Protein AF-A0A7S0QNB1-F1 (afdb_monomer)

Nearest PDB structures (foldseek):
  7caq-assembly1_B  TM=4.319E-01  e=5.789E-01  Methanosarcina mazei Go1
  5l8v-assembly1_A  TM=5.715E-01  e=2.052E+00  Pyrococcus furiosus DSM 3638
  7t0v-assembly1_A  TM=4.124E-01  e=5.434E-01  Thermochaetoides thermophila
  6oo2-assembly1_E  TM=3.508E-01  e=5.434E-01  Saccharomyces cerevisiae
  5xmk-assembly1_A  TM=4.126E-01  e=1.495E+00  Saccharomyces cerevisiae S288C

Mean predicted aligned error: 11.25 Å

InterPro domains:
  IPR013830 SGNH hydrolase-type esterase domain [PF13472] (2-123)
  IPR036514 SGNH hydrolase superfamily [G3DSA:3.40.50.1110] (1-139)

Organism: NCBI:txid233186

Radius of gyration: 23.64 Å; Cα contacts (8 Å, |Δi|>4): 150; chains: 1; bounding box: 40×68×62 Å

Solvent-accessible surface area (backbone atoms only — not comparable to full-atom values): 10400 Å² total; per-residue (Å²): 125,54,76,46,78,54,88,70,62,79,70,44,64,83,33,40,94,75,68,47,42,53,69,55,47,35,53,56,49,47,51,51,53,51,52,51,32,70,74,69,32,80,74,33,40,38,34,33,53,37,72,70,54,84,78,39,64,57,58,82,69,57,35,62,51,52,38,55,50,44,53,50,40,36,51,34,39,42,52,46,23,75,72,38,87,55,35,41,55,40,81,50,77,56,72,67,54,59,53,52,47,35,73,74,76,38,85,39,50,32,98,82,34,64,50,57,27,74,67,31,46,50,56,51,48,51,52,50,53,51,56,50,49,55,54,62,69,69,48,80,74,84,73,58,67,64,57,53,52,55,51,53,52,54,50,60,72,65,62,80,72,82,91,79,84,89,87,79,94,82,80,87,83,89,130

Secondary structure (DSSP, 8-state):
--EEE---STTGGGGGGGT--HHHHHHHHHHHHHHHHHHH-TT-EEEEE---GGG--PPTTHHHHHHHHHHHHHHHHHHHHHHSTTEEEEPPPPHHHHHHHHHHH---B-TTSSSB-HHHHHHHHHHHHHHHHHHHHHS--TTSHHHHHHHHHHHHTT-SS--------------

Structure (mmCIF, N/CA/C/O backbone):
data_AF-A0A7S0QNB1-F1
#
_entry.id   AF-A0A7S0QNB1-F1
#
loop_
_atom_site.group_PDB
_atom_site.id
_atom_site.type_symbol
_atom_site.label_atom_id
_atom_site.label_alt_id
_atom_site.label_comp_id
_atom_site.label_asym_id
_atom_site.label_entity_id
_atom_site.label_seq_id
_atom_site.pdbx_PDB_ins_code
_atom_site.Cartn_x
_atom_site.Cartn_y
_atom_site.Cartn_z
_atom_site.occupancy
_atom_site.B_iso_or_equiv
_atom_site.auth_seq_id
_atom_site.auth_comp_id
_atom_site.auth_asym_id
_atom_site.auth_atom_id
_atom_site.pdbx_PDB_model_num
ATOM 1 N N . VAL A 1 1 ? -14.268 -11.149 12.910 1.00 64.06 1 VAL A N 1
ATOM 2 C CA . VAL A 1 1 ? -13.340 -10.009 12.770 1.00 64.06 1 VAL A CA 1
ATOM 3 C C . VAL A 1 1 ? -13.508 -9.522 11.358 1.00 64.06 1 VAL A C 1
ATOM 5 O O . VAL A 1 1 ? -13.233 -10.296 10.448 1.00 64.06 1 VAL A O 1
ATOM 8 N N . ASP A 1 2 ? -14.023 -8.312 11.195 1.00 85.25 2 ASP A N 1
ATOM 9 C CA . ASP A 1 2 ? -14.112 -7.691 9.879 1.00 85.25 2 ASP A CA 1
ATOM 10 C C . ASP A 1 2 ? -12.751 -7.090 9.516 1.00 85.25 2 ASP A C 1
ATOM 12 O O . ASP A 1 2 ? -11.984 -6.658 10.384 1.00 85.25 2 ASP A O 1
ATOM 16 N N . LEU A 1 3 ? -12.421 -7.136 8.229 1.00 92.56 3 LEU A N 1
ATOM 17 C CA . LEU A 1 3 ? -11.139 -6.705 7.686 1.00 92.56 3 LEU A CA 1
ATOM 18 C C . LEU A 1 3 ? -11.391 -5.629 6.632 1.00 92.56 3 LEU A C 1
ATOM 20 O O . LEU A 1 3 ? -12.139 -5.855 5.682 1.00 92.56 3 LEU A O 1
ATOM 24 N N . CYS A 1 4 ? -10.719 -4.490 6.762 1.00 96.00 4 CYS A N 1
ATOM 25 C CA . CYS A 1 4 ? -10.720 -3.441 5.751 1.00 96.00 4 CYS A CA 1
ATOM 26 C C . CYS A 1 4 ? -9.292 -3.222 5.247 1.00 96.00 4 CYS A C 1
ATOM 28 O O . CYS A 1 4 ? -8.421 -2.838 6.022 1.00 96.00 4 CYS A O 1
ATOM 30 N N . VAL A 1 5 ? -9.037 -3.463 3.959 1.00 96.31 5 VAL A N 1
ATOM 31 C CA . VAL A 1 5 ? -7.733 -3.198 3.331 1.00 96.31 5 VAL A CA 1
ATOM 32 C C . VAL A 1 5 ? -7.827 -1.908 2.522 1.00 96.31 5 VAL A C 1
ATOM 34 O O . VAL A 1 5 ? -8.573 -1.844 1.545 1.00 96.31 5 VAL A O 1
ATOM 37 N N . LEU A 1 6 ? -7.060 -0.884 2.901 1.00 95.75 6 LEU A N 1
ATOM 38 C CA . LEU A 1 6 ? -7.097 0.430 2.258 1.00 95.75 6 LEU A CA 1
ATOM 39 C C . LEU A 1 6 ? -5.891 0.639 1.330 1.00 95.75 6 LEU A C 1
ATOM 41 O O . LEU A 1 6 ? -4.812 1.065 1.746 1.00 95.75 6 LEU A O 1
ATOM 45 N N . LEU A 1 7 ? -6.088 0.373 0.037 1.00 92.75 7 LEU A N 1
ATOM 46 C CA . LEU A 1 7 ? -5.091 0.609 -1.013 1.00 92.75 7 LEU A CA 1
ATOM 47 C C . LEU A 1 7 ? -5.116 2.082 -1.468 1.00 92.75 7 LEU A C 1
ATOM 49 O O . LEU A 1 7 ? -5.927 2.466 -2.308 1.00 92.75 7 LEU A O 1
ATOM 53 N N . CYS A 1 8 ? -4.224 2.918 -0.926 1.00 90.31 8 CYS A N 1
ATOM 54 C CA . CYS A 1 8 ? -4.175 4.364 -1.204 1.00 90.31 8 CYS A CA 1
ATOM 55 C C . CYS A 1 8 ? -2.742 4.935 -1.283 1.00 90.31 8 CYS A C 1
ATOM 57 O O . CYS A 1 8 ? -1.785 4.279 -0.876 1.00 90.31 8 CYS A O 1
ATOM 59 N N . GLY A 1 9 ? -2.580 6.156 -1.813 1.00 83.12 9 GLY A N 1
ATOM 60 C CA . GLY A 1 9 ? -1.296 6.880 -1.895 1.00 83.12 9 GLY A CA 1
ATOM 61 C C . GLY A 1 9 ? -0.712 7.021 -3.309 1.00 83.12 9 GLY A C 1
ATOM 62 O O . GLY A 1 9 ? -0.066 8.020 -3.609 1.00 83.12 9 GLY A O 1
ATOM 63 N N . LEU A 1 10 ? -1.000 6.093 -4.235 1.00 77.19 10 LEU A N 1
ATOM 64 C CA . LEU A 1 10 ? -0.464 6.155 -5.610 1.00 77.19 10 LEU A CA 1
ATOM 65 C C . LEU A 1 10 ? -1.016 7.336 -6.433 1.00 77.19 10 LEU A C 1
ATOM 67 O O . LEU A 1 10 ? -0.333 7.906 -7.285 1.00 77.19 10 LEU A O 1
ATOM 71 N N . ASN A 1 11 ? -2.288 7.686 -6.227 1.00 78.12 11 ASN A N 1
ATOM 72 C CA . ASN A 1 11 ? -2.943 8.756 -6.984 1.00 78.12 11 ASN A CA 1
ATOM 73 C C . ASN A 1 11 ? -2.680 10.146 -6.394 1.00 78.12 11 ASN A C 1
ATOM 75 O O . ASN A 1 11 ? -2.836 11.149 -7.097 1.00 78.12 11 ASN A O 1
ATOM 79 N N . ASP A 1 12 ? -2.229 10.216 -5.146 1.00 75.12 12 ASP A N 1
ATOM 80 C CA . ASP A 1 12 ? -1.903 11.461 -4.458 1.00 75.12 12 ASP A CA 1
ATOM 81 C C . ASP A 1 12 ? -0.659 12.132 -5.048 1.00 75.12 12 ASP A C 1
ATOM 83 O O . ASP A 1 12 ? -0.596 13.362 -5.103 1.00 75.12 12 ASP A O 1
ATOM 87 N N . PHE A 1 13 ? 0.249 11.359 -5.661 1.00 70.12 13 PHE A N 1
ATOM 88 C CA . PHE A 1 13 ? 1.382 11.894 -6.430 1.00 70.12 13 PHE A CA 1
ATOM 89 C C . PHE A 1 13 ? 0.937 12.888 -7.507 1.00 70.12 13 PHE A C 1
ATOM 91 O O . PHE A 1 13 ? 1.531 13.952 -7.679 1.00 70.12 13 PHE A O 1
ATOM 98 N N . LYS A 1 14 ? -0.165 12.583 -8.204 1.00 70.12 14 LYS A N 1
ATOM 99 C CA . LYS A 1 14 ? -0.725 13.432 -9.272 1.00 70.12 14 LYS A CA 1
ATOM 100 C C . LYS A 1 14 ? -1.305 14.742 -8.729 1.00 70.12 14 LYS A C 1
ATOM 102 O O . LYS A 1 14 ? -1.712 15.610 -9.497 1.00 70.12 14 LYS A O 1
ATOM 107 N N . ARG A 1 15 ? -1.407 14.881 -7.407 1.00 76.19 15 ARG A N 1
ATOM 108 C CA . ARG A 1 15 ? -1.991 16.034 -6.718 1.00 76.19 15 ARG A CA 1
ATOM 109 C C . ARG A 1 15 ? -0.970 16.777 -5.857 1.00 76.19 15 ARG A C 1
ATOM 111 O O . ARG A 1 15 ? -1.354 17.757 -5.224 1.00 76.19 15 ARG A O 1
ATOM 118 N N . LEU A 1 16 ? 0.313 16.401 -5.893 1.00 74.69 16 LEU A N 1
ATOM 119 C CA . LEU A 1 16 ? 1.385 17.103 -5.173 1.00 74.69 16 LEU A CA 1
ATOM 120 C C . LEU A 1 16 ? 1.437 18.593 -5.529 1.00 74.69 16 LEU A C 1
ATOM 122 O O . LEU A 1 16 ? 1.481 19.439 -4.641 1.00 74.69 16 LEU A O 1
ATOM 126 N N . TRP A 1 17 ? 1.304 18.942 -6.814 1.00 70.00 17 TRP A N 1
ATOM 127 C CA . TRP A 1 17 ? 1.245 20.345 -7.256 1.00 70.00 17 TRP A CA 1
ATOM 128 C C . TRP A 1 17 ? -0.009 21.097 -6.777 1.00 70.00 17 TRP A C 1
ATOM 130 O O . TRP A 1 17 ? -0.089 22.314 -6.911 1.00 70.00 17 TRP A O 1
ATOM 140 N N . LYS A 1 18 ? -1.006 20.383 -6.240 1.00 78.50 18 LYS A N 1
ATOM 141 C CA . LYS A 1 18 ? -2.213 20.941 -5.612 1.00 78.50 18 LYS A CA 1
ATOM 142 C C . LYS A 1 18 ? -2.111 20.961 -4.081 1.00 78.50 18 LYS A C 1
ATOM 144 O O . LYS A 1 18 ? -3.136 21.094 -3.422 1.00 78.50 18 LYS A O 1
ATOM 149 N N . GLY A 1 19 ? -0.911 20.792 -3.521 1.00 77.25 19 GLY A N 1
ATOM 150 C CA . GLY A 1 19 ? -0.670 20.833 -2.077 1.00 77.25 19 GLY A CA 1
ATOM 151 C C . GLY A 1 19 ? -0.950 19.524 -1.334 1.00 77.25 19 GLY A C 1
ATOM 152 O O . GLY A 1 19 ? -0.990 19.536 -0.110 1.00 77.25 19 GLY A O 1
ATOM 153 N N . ARG A 1 20 ? -1.133 18.391 -2.031 1.00 83.44 20 ARG A N 1
ATOM 154 C CA . ARG A 1 20 ? -1.274 17.068 -1.392 1.00 83.44 20 ARG A CA 1
ATOM 155 C C . ARG A 1 20 ? 0.088 16.504 -0.982 1.00 83.44 20 ARG A C 1
ATOM 157 O O . ARG A 1 20 ? 0.629 15.641 -1.664 1.00 83.44 20 ARG A O 1
ATOM 164 N N . THR A 1 21 ? 0.662 17.049 0.086 1.00 88.88 21 THR A N 1
ATOM 165 C CA . THR A 1 21 ? 1.920 16.567 0.678 1.00 88.88 21 THR A CA 1
ATOM 166 C C . THR A 1 21 ? 1.716 15.250 1.436 1.00 88.88 21 THR A C 1
ATOM 168 O O . THR A 1 21 ? 0.582 14.853 1.702 1.00 88.88 21 THR A O 1
ATOM 171 N N . ALA A 1 22 ? 2.815 14.587 1.812 1.00 89.94 22 ALA A N 1
ATOM 172 C CA . ALA A 1 22 ? 2.772 13.388 2.654 1.00 89.94 22 ALA A CA 1
ATOM 173 C C . ALA A 1 22 ? 2.106 13.666 4.017 1.00 89.94 22 ALA A C 1
ATOM 175 O O . ALA A 1 22 ? 1.273 12.892 4.466 1.00 89.94 22 ALA A O 1
ATOM 176 N N . GLU A 1 23 ? 2.377 14.823 4.626 1.00 91.12 23 GLU A N 1
ATOM 177 C CA . GLU A 1 23 ? 1.754 15.215 5.897 1.00 91.12 23 GLU A CA 1
ATOM 178 C C . GLU A 1 23 ? 0.234 15.409 5.779 1.00 91.12 23 GLU A C 1
ATOM 180 O O . GLU A 1 23 ? -0.518 14.930 6.623 1.00 91.12 23 GLU A O 1
ATOM 185 N N . VAL A 1 24 ? -0.238 16.050 4.701 1.00 92.31 24 VAL A N 1
ATOM 186 C CA . VAL A 1 24 ? -1.683 16.162 4.431 1.00 92.31 24 VAL A CA 1
ATOM 187 C C . VAL A 1 24 ? -2.290 14.778 4.211 1.00 92.31 24 VAL A C 1
ATOM 189 O O . VAL A 1 24 ? -3.360 14.482 4.727 1.00 92.31 24 VAL A O 1
ATOM 192 N N . PHE A 1 25 ? -1.592 13.901 3.486 1.00 94.06 25 PHE A N 1
ATOM 193 C CA . PHE A 1 25 ? -2.027 12.519 3.313 1.00 94.06 25 PHE A CA 1
ATOM 194 C C . PHE A 1 25 ? -2.129 11.767 4.644 1.00 94.06 25 PHE A C 1
ATOM 196 O O . PHE A 1 25 ? -3.103 11.050 4.840 1.00 94.06 25 PHE A O 1
ATOM 203 N N . ARG A 1 26 ? -1.183 11.951 5.572 1.00 95.75 26 ARG A N 1
ATOM 204 C CA . ARG A 1 26 ? -1.252 11.352 6.910 1.00 95.75 26 ARG A CA 1
ATOM 205 C C . ARG A 1 26 ? -2.507 11.780 7.663 1.00 95.75 26 ARG A C 1
ATOM 207 O O . ARG A 1 26 ? -3.157 10.935 8.269 1.00 95.75 26 ARG A O 1
ATOM 214 N N . GLN A 1 27 ? -2.823 13.074 7.641 1.00 96.44 27 GLN A N 1
ATOM 215 C CA . GLN A 1 27 ? -4.003 13.621 8.315 1.00 96.44 27 GLN A CA 1
ATOM 216 C C . GLN A 1 27 ? -5.287 13.021 7.730 1.00 96.44 27 GLN A C 1
ATOM 218 O O . GLN A 1 27 ? -6.067 12.428 8.474 1.00 96.44 27 GLN A O 1
ATOM 223 N N . ASP A 1 28 ? -5.440 13.074 6.403 1.00 95.62 28 ASP A N 1
ATOM 224 C CA . ASP A 1 28 ? -6.587 12.496 5.692 1.00 95.62 28 ASP A CA 1
ATOM 225 C C . ASP A 1 28 ? -6.705 10.979 5.941 1.00 95.62 28 ASP A C 1
ATOM 227 O O . ASP A 1 28 ? -7.801 10.443 6.095 1.00 95.62 28 ASP A O 1
ATOM 231 N N . LEU A 1 29 ? -5.577 10.264 5.983 1.00 97.12 29 LEU A N 1
ATOM 232 C CA . LEU A 1 29 ? -5.548 8.825 6.229 1.00 97.12 29 LEU A CA 1
ATOM 233 C C . LEU A 1 29 ? -5.965 8.487 7.664 1.00 97.12 29 LEU A C 1
ATOM 235 O O . LEU A 1 29 ? -6.714 7.534 7.865 1.00 97.12 29 LEU A O 1
ATOM 239 N N . ALA A 1 30 ? -5.498 9.247 8.655 1.00 97.81 30 ALA A N 1
ATOM 240 C CA . ALA A 1 30 ? -5.887 9.057 10.048 1.00 97.81 30 ALA A CA 1
ATOM 241 C C . ALA A 1 30 ? -7.389 9.313 10.255 1.00 97.81 30 ALA A C 1
ATOM 243 O O . ALA A 1 30 ? -8.048 8.532 10.941 1.00 97.81 30 ALA A O 1
ATOM 244 N N . GLU A 1 31 ? -7.933 10.356 9.621 1.00 97.81 31 GLU A N 1
ATOM 245 C CA . GLU A 1 31 ? -9.371 10.647 9.620 1.00 97.81 31 GLU A CA 1
ATOM 246 C C . GLU A 1 31 ? -10.161 9.501 8.972 1.00 97.81 31 GLU A C 1
ATOM 248 O O . GLU A 1 31 ? -11.061 8.947 9.600 1.00 97.81 31 GLU A O 1
ATOM 253 N N . ALA A 1 32 ? -9.746 9.034 7.790 1.00 97.19 32 ALA A N 1
ATOM 254 C CA . ALA A 1 32 ? -10.388 7.904 7.120 1.00 97.19 32 ALA A CA 1
ATOM 255 C C . ALA A 1 32 ? -10.359 6.613 7.961 1.00 97.19 32 ALA A C 1
ATOM 257 O O . ALA A 1 32 ? -11.343 5.877 8.006 1.00 97.19 32 ALA A O 1
ATOM 258 N N . VAL A 1 33 ? -9.251 6.318 8.653 1.00 97.44 33 VAL A N 1
ATOM 259 C CA . VAL A 1 33 ? -9.163 5.159 9.560 1.00 97.44 33 VAL A CA 1
ATOM 260 C C . VAL A 1 33 ? -10.133 5.306 10.735 1.00 97.44 33 VAL A C 1
ATOM 262 O O . VAL A 1 33 ? -10.779 4.324 11.109 1.00 97.44 33 VAL A O 1
ATOM 265 N N . ALA A 1 34 ? -10.257 6.504 11.311 1.00 96.25 34 ALA A N 1
ATOM 266 C CA . ALA A 1 34 ? -11.206 6.770 12.389 1.00 96.25 34 ALA A CA 1
ATOM 267 C C . ALA A 1 34 ? -12.662 6.594 11.921 1.00 96.25 34 ALA A C 1
ATOM 269 O O . ALA A 1 34 ? -13.427 5.897 12.588 1.00 96.25 34 ALA A O 1
ATOM 270 N N . GLU A 1 35 ? -13.017 7.123 10.748 1.00 96.50 35 GLU A N 1
ATOM 271 C CA . GLU A 1 35 ? -14.348 6.962 10.146 1.00 96.50 35 GLU A CA 1
ATOM 272 C C . GLU A 1 35 ? -14.679 5.491 9.858 1.00 96.50 35 GLU A C 1
ATOM 274 O O . GLU A 1 35 ? -15.763 5.009 10.193 1.00 96.50 35 GLU A O 1
ATOM 279 N N . ILE A 1 36 ? -13.734 4.734 9.285 1.00 95.31 36 ILE A N 1
ATOM 280 C CA . ILE A 1 36 ? -13.906 3.294 9.037 1.00 95.31 36 ILE A CA 1
ATOM 281 C C . ILE A 1 36 ? -14.216 2.561 10.345 1.00 95.31 36 ILE A C 1
ATOM 283 O O . ILE A 1 36 ? -15.094 1.698 10.371 1.00 95.31 36 ILE A O 1
ATOM 287 N N . ARG A 1 37 ? -13.526 2.902 11.439 1.00 93.25 37 ARG A N 1
ATOM 288 C CA . ARG A 1 37 ? -13.779 2.303 12.758 1.00 93.25 37 ARG A CA 1
ATOM 289 C C . ARG A 1 37 ? -15.119 2.702 13.345 1.00 93.25 37 ARG A C 1
ATOM 291 O O . ARG A 1 37 ? -15.750 1.870 13.989 1.00 93.25 37 ARG A O 1
ATOM 298 N N . GLU A 1 38 ? -15.550 3.940 13.145 1.00 94.50 38 GLU A N 1
ATOM 299 C CA . GLU A 1 38 ? -16.870 4.386 13.585 1.00 94.50 38 GLU A CA 1
ATOM 300 C C . GLU A 1 38 ? -17.981 3.585 12.890 1.00 94.50 38 GLU A C 1
ATOM 302 O O . GLU A 1 38 ? -18.936 3.159 13.537 1.00 94.50 38 GLU A O 1
ATOM 307 N N . ILE A 1 39 ? -17.819 3.314 11.591 1.00 95.06 39 ILE A N 1
ATOM 308 C CA . ILE A 1 39 ? -18.813 2.607 10.774 1.00 95.06 39 ILE A CA 1
ATOM 309 C C . ILE A 1 39 ? -18.786 1.090 11.009 1.00 95.06 39 ILE A C 1
ATOM 311 O O . ILE A 1 39 ? -19.840 0.473 11.160 1.00 95.06 39 ILE A O 1
ATOM 315 N N . LEU A 1 40 ? -17.600 0.474 11.000 1.00 93.75 40 LEU A N 1
ATOM 316 C CA . LEU A 1 40 ? -17.437 -0.988 11.053 1.00 93.75 40 LEU A CA 1
ATOM 317 C C . LEU A 1 40 ? -17.245 -1.526 12.479 1.00 93.75 40 LEU A C 1
ATOM 319 O O . LEU A 1 40 ? -17.349 -2.726 12.717 1.00 93.75 40 LEU A O 1
ATOM 323 N N . GLY A 1 41 ? -16.983 -0.649 13.446 1.00 91.50 41 GLY A N 1
ATOM 324 C CA . GLY A 1 41 ? -16.794 -0.992 14.849 1.00 91.50 41 GLY A CA 1
ATOM 325 C C . GLY A 1 41 ? -15.329 -1.226 15.252 1.00 91.50 41 GLY A C 1
ATOM 326 O O . GLY A 1 41 ? -14.453 -1.452 14.407 1.00 91.50 41 GLY A O 1
ATOM 327 N N . PRO A 1 42 ? -15.048 -1.204 16.570 1.00 90.25 42 PRO A N 1
ATOM 328 C CA . PRO A 1 42 ? -13.687 -1.185 17.119 1.00 90.25 42 PRO A CA 1
ATOM 329 C C . PRO A 1 42 ? -12.889 -2.471 16.865 1.00 90.25 42 PRO A C 1
ATOM 331 O O . PRO A 1 42 ? -11.665 -2.420 16.776 1.00 90.25 42 PRO A O 1
ATOM 334 N N . GLU A 1 43 ? -13.570 -3.605 16.687 1.00 90.06 43 GLU A N 1
ATOM 335 C CA . GLU A 1 43 ? -12.952 -4.915 16.432 1.00 90.06 43 GLU A CA 1
ATOM 336 C C . GLU A 1 43 ? -12.457 -5.088 14.985 1.00 90.06 43 GLU A C 1
ATOM 338 O O . GLU A 1 43 ? -11.854 -6.111 14.650 1.00 90.06 43 GLU A O 1
ATOM 343 N N . THR A 1 44 ? -12.717 -4.112 14.108 1.00 93.56 44 THR A N 1
ATOM 344 C CA . THR A 1 44 ? -12.277 -4.155 12.711 1.00 93.56 44 THR A CA 1
ATOM 345 C C . THR A 1 44 ? -10.763 -4.006 12.621 1.00 93.56 44 THR A C 1
ATOM 347 O O . THR A 1 44 ? -10.177 -3.038 13.123 1.00 93.56 44 THR A O 1
ATOM 350 N N . LEU A 1 45 ? -10.120 -4.942 11.921 1.00 95.31 45 LEU A N 1
ATOM 351 C CA . LEU A 1 45 ? -8.718 -4.814 11.543 1.00 95.31 45 LEU A CA 1
ATOM 352 C C . LEU A 1 45 ? -8.629 -3.954 10.280 1.00 95.31 45 LEU A C 1
ATOM 354 O O . LEU A 1 45 ? -9.092 -4.355 9.211 1.00 95.31 45 LEU A O 1
ATOM 358 N N . VAL A 1 46 ? -8.015 -2.779 10.398 1.00 97.56 46 VAL A N 1
ATOM 359 C CA . VAL A 1 46 ? -7.736 -1.910 9.248 1.00 97.56 46 VAL A CA 1
ATOM 360 C C . VAL A 1 46 ? -6.306 -2.161 8.791 1.00 97.56 46 VAL A C 1
ATOM 362 O O . VAL A 1 46 ? -5.379 -2.069 9.589 1.00 97.56 46 VAL A O 1
ATOM 365 N N . VAL A 1 47 ? -6.114 -2.493 7.521 1.00 98.06 47 VAL A N 1
ATOM 366 C CA . VAL A 1 47 ? -4.811 -2.828 6.944 1.00 98.06 47 VAL A CA 1
ATOM 367 C C . VAL A 1 47 ? -4.401 -1.767 5.936 1.00 98.06 47 VAL A C 1
ATOM 369 O O . VAL A 1 47 ? -5.132 -1.471 4.990 1.00 98.06 47 VAL A O 1
ATOM 372 N N . LEU A 1 48 ? -3.203 -1.228 6.131 1.00 98.12 48 LEU A N 1
ATOM 373 C CA . LEU A 1 48 ? -2.583 -0.183 5.330 1.00 98.12 48 LEU A CA 1
ATOM 374 C C . LEU A 1 48 ? -1.333 -0.757 4.649 1.00 98.12 48 LEU A C 1
ATOM 376 O O . LEU A 1 48 ? -0.232 -0.655 5.189 1.00 98.12 48 LEU A O 1
ATOM 380 N N . PRO A 1 49 ? -1.462 -1.412 3.489 1.00 97.56 49 PRO A N 1
ATOM 381 C CA . PRO A 1 49 ? -0.305 -1.965 2.806 1.00 97.56 49 PRO A CA 1
ATOM 382 C C . PRO A 1 49 ? 0.497 -0.877 2.074 1.00 97.56 49 PRO A C 1
ATOM 384 O O . PRO A 1 49 ? -0.047 0.085 1.508 1.00 97.56 49 PRO A O 1
ATOM 387 N N . ALA A 1 50 ? 1.811 -1.065 2.051 1.00 95.88 50 ALA A N 1
ATOM 388 C CA . ALA A 1 50 ? 2.725 -0.322 1.199 1.00 95.88 50 ALA A CA 1
ATOM 389 C C . ALA A 1 50 ? 2.551 -0.705 -0.274 1.00 95.88 50 ALA A C 1
ATOM 391 O O . ALA A 1 50 ? 2.077 -1.800 -0.596 1.00 95.88 50 ALA A O 1
ATOM 392 N N . LEU A 1 51 ? 2.940 0.191 -1.183 1.00 91.44 51 LEU A N 1
ATOM 393 C CA . LEU A 1 51 ? 2.697 0.008 -2.614 1.00 91.44 51 LEU A CA 1
ATOM 394 C C . LEU A 1 51 ? 4.012 -0.252 -3.375 1.00 91.44 51 LEU A C 1
ATOM 396 O O . LEU A 1 51 ? 4.913 0.589 -3.364 1.00 91.44 51 LEU A O 1
ATOM 400 N N . PRO A 1 52 ? 4.157 -1.416 -4.041 1.00 90.06 52 PRO A N 1
ATOM 401 C CA . PRO A 1 52 ? 5.417 -1.824 -4.663 1.00 90.06 52 PRO A CA 1
ATOM 402 C C . PRO A 1 52 ? 5.641 -1.156 -6.029 1.00 90.06 52 PRO A C 1
ATOM 404 O O . PRO A 1 52 ? 5.436 -1.755 -7.090 1.00 90.06 52 PRO A O 1
ATOM 407 N N . MET A 1 53 ? 6.098 0.095 -6.008 1.00 91.06 53 MET A N 1
ATOM 408 C CA . MET A 1 53 ? 6.378 0.889 -7.212 1.00 91.06 53 MET A CA 1
ATOM 409 C C . MET A 1 53 ? 7.631 0.453 -7.978 1.00 91.06 53 MET A C 1
ATOM 411 O O . MET A 1 53 ? 7.794 0.804 -9.147 1.00 91.06 53 MET A O 1
ATOM 415 N N . GLU A 1 54 ? 8.514 -0.331 -7.362 1.00 89.50 54 GLU A N 1
ATOM 416 C CA . GLU A 1 54 ? 9.778 -0.783 -7.949 1.00 89.50 54 GLU A CA 1
ATOM 417 C C . GLU A 1 54 ? 9.576 -1.683 -9.167 1.00 89.50 54 GLU A C 1
ATOM 419 O O . GLU A 1 54 ? 10.455 -1.748 -10.031 1.00 89.50 54 GLU A O 1
ATOM 424 N N . SER A 1 55 ? 8.430 -2.361 -9.232 1.00 87.38 55 SER A N 1
ATOM 425 C CA . SER A 1 55 ? 8.057 -3.235 -10.342 1.00 87.38 55 SER A CA 1
ATOM 426 C C . SER A 1 55 ? 7.681 -2.460 -11.611 1.00 87.38 55 SER A C 1
ATOM 428 O O . SER A 1 55 ? 7.802 -3.010 -12.702 1.00 87.38 55 SER A O 1
ATOM 430 N N . THR A 1 56 ? 7.291 -1.184 -11.492 1.00 90.50 56 THR A N 1
ATOM 431 C CA . THR A 1 56 ? 6.820 -0.363 -12.619 1.00 90.50 56 THR A CA 1
ATOM 432 C C . THR A 1 56 ? 7.908 -0.099 -13.667 1.00 90.50 56 THR A C 1
ATOM 434 O O . THR A 1 56 ? 9.099 0.025 -13.365 1.00 90.50 56 THR A O 1
ATOM 437 N N . ARG A 1 57 ? 7.480 0.039 -14.927 1.00 91.75 57 ARG A N 1
ATOM 438 C CA . ARG A 1 57 ? 8.319 0.272 -16.116 1.00 91.75 57 ARG A CA 1
ATOM 439 C C . ARG A 1 57 ? 8.444 1.748 -16.488 1.00 91.75 57 ARG A C 1
ATOM 441 O O . ARG A 1 57 ? 8.674 2.079 -17.652 1.00 91.75 57 ARG A O 1
ATOM 448 N N . PHE A 1 58 ? 8.284 2.652 -15.524 1.00 90.31 58 PHE A N 1
ATOM 449 C CA . PHE A 1 58 ? 8.550 4.063 -15.778 1.00 90.31 58 PHE A CA 1
ATOM 450 C C . PHE A 1 58 ? 9.999 4.256 -16.265 1.00 90.31 58 PHE A C 1
ATOM 452 O O . PHE A 1 58 ? 10.907 3.579 -15.777 1.00 90.31 58 PHE A O 1
ATOM 459 N N . PRO A 1 59 ? 10.248 5.178 -17.211 1.00 92.75 59 PRO A N 1
ATOM 460 C CA . PRO A 1 59 ? 11.609 5.535 -17.581 1.00 92.75 59 PRO A CA 1
ATOM 461 C C . PRO A 1 59 ? 12.286 6.310 -16.444 1.00 92.75 59 PRO A C 1
ATOM 463 O O . PRO A 1 59 ? 11.635 7.023 -15.676 1.00 92.75 59 PRO A O 1
ATOM 466 N N . GLU A 1 60 ? 13.611 6.225 -16.355 1.00 94.19 60 GLU A N 1
ATOM 467 C CA . GLU A 1 60 ? 14.367 7.128 -15.485 1.00 94.19 60 GLU A CA 1
ATOM 468 C C . GLU A 1 60 ? 14.395 8.550 -16.079 1.00 94.19 60 GLU A C 1
ATOM 470 O O . GLU A 1 60 ? 14.437 8.700 -17.304 1.00 94.19 60 GLU A O 1
ATOM 475 N N . PRO A 1 61 ? 14.358 9.611 -15.247 1.00 94.06 61 PRO A N 1
ATOM 476 C CA . PRO A 1 61 ? 14.409 9.607 -13.776 1.00 94.06 61 PRO A CA 1
ATOM 477 C C . PRO A 1 61 ? 13.036 9.489 -13.083 1.00 94.06 61 PRO A C 1
ATOM 479 O O . PRO A 1 61 ? 12.955 9.518 -11.854 1.00 94.06 61 PRO A O 1
ATOM 482 N N . LEU A 1 62 ? 11.942 9.405 -13.851 1.00 90.12 62 LEU A N 1
ATOM 483 C CA . LEU A 1 62 ? 10.578 9.405 -13.312 1.00 90.12 62 LEU A CA 1
ATOM 484 C C . LEU A 1 62 ? 10.337 8.215 -12.379 1.00 90.12 62 LEU A C 1
ATOM 486 O O . LEU A 1 62 ? 9.687 8.376 -11.350 1.00 90.12 62 LEU A O 1
ATOM 490 N N . ARG A 1 63 ? 10.886 7.045 -12.711 1.00 92.31 63 ARG A N 1
ATOM 491 C CA . ARG A 1 63 ? 10.790 5.848 -11.871 1.00 92.31 63 ARG A CA 1
ATOM 492 C C . ARG A 1 63 ? 11.389 6.067 -10.486 1.00 92.31 63 ARG A C 1
ATOM 494 O O . ARG A 1 63 ? 10.693 5.857 -9.496 1.00 92.31 63 ARG A O 1
ATOM 501 N N . SER A 1 64 ? 12.632 6.543 -10.407 1.00 93.75 64 SER A N 1
ATOM 502 C CA . SER A 1 64 ? 13.277 6.858 -9.126 1.00 93.75 64 SER A CA 1
ATOM 503 C C . SER A 1 64 ? 12.471 7.868 -8.306 1.00 93.75 64 SER A C 1
ATOM 505 O O . SER A 1 64 ? 12.312 7.708 -7.096 1.00 93.75 64 SER A O 1
ATOM 507 N N . PHE A 1 65 ? 11.912 8.887 -8.963 1.00 91.50 65 PHE A N 1
ATOM 508 C CA . PHE A 1 65 ? 11.067 9.879 -8.301 1.00 91.50 65 PHE A CA 1
ATOM 509 C C . PHE A 1 65 ? 9.746 9.284 -7.787 1.00 91.50 65 PHE A C 1
ATOM 511 O O . PHE A 1 65 ? 9.347 9.558 -6.658 1.00 91.50 65 PHE A O 1
ATOM 518 N N . ALA A 1 66 ? 9.086 8.435 -8.578 1.00 90.06 66 ALA A N 1
ATOM 519 C CA . ALA A 1 66 ? 7.855 7.758 -8.178 1.00 90.06 66 ALA A CA 1
ATOM 520 C C . ALA A 1 66 ? 8.078 6.810 -6.988 1.00 90.06 66 ALA A C 1
ATOM 522 O O . ALA A 1 66 ? 7.259 6.790 -6.073 1.00 90.06 66 ALA A O 1
ATOM 523 N N . ILE A 1 67 ? 9.195 6.073 -6.969 1.00 92.56 67 ILE A N 1
ATOM 524 C CA . ILE A 1 67 ? 9.581 5.213 -5.839 1.00 92.56 67 ILE A CA 1
ATOM 525 C C . ILE A 1 67 ? 9.813 6.062 -4.586 1.00 92.56 67 ILE A C 1
ATOM 527 O O . ILE A 1 67 ? 9.209 5.791 -3.554 1.00 92.56 67 ILE A O 1
ATOM 531 N N . MET A 1 68 ? 10.611 7.131 -4.689 1.00 93.12 68 MET A N 1
ATOM 532 C CA . MET A 1 68 ? 10.883 8.037 -3.566 1.00 93.12 68 MET A CA 1
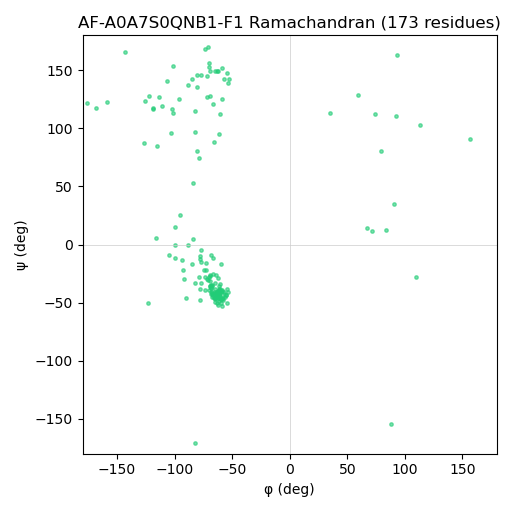ATOM 533 C C . MET A 1 68 ? 9.596 8.613 -2.966 1.00 93.12 68 MET A C 1
ATOM 535 O O . MET A 1 68 ? 9.451 8.667 -1.744 1.00 93.12 68 MET A O 1
ATOM 539 N N . LEU A 1 69 ? 8.666 9.057 -3.817 1.00 91.00 69 LEU A N 1
ATOM 540 C CA . LEU A 1 69 ? 7.374 9.545 -3.357 1.00 91.00 69 LEU A CA 1
ATOM 541 C C . LEU A 1 69 ? 6.569 8.426 -2.702 1.00 91.00 69 LEU A C 1
ATOM 543 O O . LEU A 1 69 ? 6.078 8.629 -1.601 1.00 91.00 69 LEU A O 1
ATOM 547 N N . SER A 1 70 ? 6.475 7.244 -3.309 1.00 92.31 70 SER A N 1
ATOM 548 C CA . SER A 1 70 ? 5.777 6.108 -2.695 1.00 92.31 70 SER A CA 1
ATOM 549 C C . SER A 1 70 ? 6.309 5.775 -1.314 1.00 92.31 70 SER A C 1
ATOM 551 O O . SER A 1 70 ? 5.517 5.639 -0.390 1.00 92.31 70 SER A O 1
ATOM 553 N N . ASP A 1 71 ? 7.629 5.760 -1.140 1.00 94.12 71 ASP A N 1
ATOM 554 C CA . ASP A 1 71 ? 8.251 5.534 0.163 1.00 94.12 71 ASP A CA 1
ATOM 555 C C . ASP A 1 71 ? 7.862 6.606 1.184 1.00 94.12 71 ASP A C 1
ATOM 557 O O . ASP A 1 71 ? 7.718 6.309 2.366 1.00 94.12 71 ASP A O 1
ATOM 561 N N . ALA A 1 72 ? 7.703 7.863 0.763 1.00 94.19 72 ALA A N 1
ATOM 562 C CA . ALA A 1 72 ? 7.246 8.922 1.657 1.00 94.19 72 ALA A CA 1
ATOM 563 C C . ALA A 1 72 ? 5.813 8.665 2.140 1.00 94.19 72 ALA A C 1
ATOM 565 O O . ALA A 1 72 ? 5.564 8.738 3.336 1.00 94.19 72 ALA A O 1
ATOM 566 N N . PHE A 1 73 ? 4.894 8.306 1.244 1.00 94.00 73 PHE A N 1
ATOM 567 C CA . PHE A 1 73 ? 3.506 8.007 1.616 1.00 94.00 73 PHE A CA 1
ATOM 568 C C . PHE A 1 73 ? 3.390 6.708 2.425 1.00 94.00 73 PHE A C 1
ATOM 570 O O . PHE A 1 73 ? 2.589 6.632 3.353 1.00 94.00 73 PHE A O 1
ATOM 577 N N . ASP A 1 74 ? 4.203 5.697 2.119 1.00 96.38 74 ASP A N 1
ATOM 578 C CA . ASP A 1 74 ? 4.210 4.434 2.857 1.00 96.38 74 ASP A CA 1
ATOM 579 C C . ASP A 1 74 ? 4.732 4.615 4.297 1.00 96.38 74 ASP A C 1
ATOM 581 O O . ASP A 1 74 ? 4.169 4.020 5.215 1.00 96.38 74 ASP A O 1
ATOM 585 N N . ARG A 1 75 ? 5.700 5.517 4.536 1.00 96.94 75 ARG A N 1
ATOM 586 C CA . ARG A 1 75 ? 6.100 5.913 5.905 1.00 96.94 75 ARG A CA 1
ATOM 587 C C . ARG A 1 75 ? 4.953 6.542 6.692 1.00 96.94 75 ARG A C 1
ATOM 589 O O . ARG A 1 75 ? 4.814 6.283 7.883 1.00 96.94 75 ARG A O 1
ATOM 596 N N . GLU A 1 76 ? 4.119 7.350 6.043 1.00 97.31 76 GLU A N 1
ATOM 597 C CA . GLU A 1 76 ? 2.961 7.947 6.713 1.00 97.31 76 GLU A CA 1
ATOM 598 C C . GLU A 1 76 ? 1.891 6.900 7.050 1.00 97.31 76 GLU A C 1
ATOM 600 O O . GLU A 1 76 ? 1.288 6.970 8.119 1.00 97.31 76 GLU A O 1
ATOM 605 N N . LYS A 1 77 ? 1.687 5.883 6.199 1.00 98.00 77 LYS A N 1
ATOM 606 C CA . LYS A 1 77 ? 0.816 4.738 6.532 1.00 98.00 77 LYS A CA 1
ATOM 607 C C . LYS A 1 77 ? 1.325 3.976 7.750 1.00 98.00 77 LYS A C 1
ATOM 609 O O . LYS A 1 77 ? 0.531 3.610 8.613 1.00 98.00 77 LYS A O 1
ATOM 614 N N . GLU A 1 78 ? 2.633 3.736 7.813 1.00 98.25 78 GLU A N 1
ATOM 615 C CA . GLU A 1 78 ? 3.274 3.085 8.956 1.00 98.25 78 GLU A CA 1
ATOM 616 C C . GLU A 1 78 ? 3.076 3.901 10.240 1.00 98.25 78 GLU A C 1
ATOM 618 O O . GLU A 1 78 ? 2.674 3.345 11.262 1.00 98.25 78 GLU A O 1
ATOM 623 N N . ALA A 1 79 ? 3.256 5.224 10.171 1.00 98.12 79 ALA A N 1
ATOM 624 C CA . ALA A 1 79 ? 3.009 6.123 11.295 1.00 98.12 79 ALA A CA 1
ATOM 625 C C . ALA A 1 79 ? 1.545 6.074 11.773 1.00 98.12 79 ALA A C 1
ATOM 627 O O . ALA A 1 79 ? 1.300 5.911 12.967 1.00 98.12 79 ALA A O 1
ATOM 628 N N . VAL A 1 80 ? 0.569 6.138 10.857 1.00 98.25 80 VAL A N 1
ATOM 629 C CA . VAL A 1 80 ? -0.860 6.021 11.210 1.00 98.25 80 VAL A CA 1
ATOM 630 C C . VAL A 1 80 ? -1.163 4.666 11.849 1.00 98.25 80 VAL A C 1
ATOM 632 O O . VAL A 1 80 ? -1.870 4.604 12.853 1.00 98.25 80 VAL A O 1
ATOM 635 N N . ALA A 1 81 ? -0.616 3.573 11.311 1.00 97.75 81 ALA A N 1
ATOM 636 C CA . ALA A 1 81 ? -0.832 2.244 11.872 1.00 97.75 81 ALA A CA 1
ATOM 637 C C . ALA A 1 81 ? -0.241 2.083 13.282 1.00 97.75 81 ALA A C 1
ATOM 639 O O . ALA A 1 81 ? -0.815 1.366 14.099 1.00 97.75 81 ALA A O 1
ATOM 640 N N . ALA A 1 82 ? 0.879 2.748 13.576 1.00 97.44 82 ALA A N 1
ATOM 641 C CA . ALA A 1 82 ? 1.484 2.746 14.906 1.00 97.44 82 ALA A CA 1
ATOM 642 C C . ALA A 1 82 ? 0.661 3.538 15.941 1.00 97.44 82 ALA A C 1
ATOM 644 O O . ALA A 1 82 ? 0.712 3.229 17.131 1.00 97.44 82 ALA A O 1
ATOM 645 N N . GLU A 1 83 ? -0.089 4.549 15.498 1.00 96.50 83 GLU A N 1
ATOM 646 C CA . GLU A 1 83 ? -0.868 5.447 16.361 1.00 96.50 83 GLU A CA 1
ATOM 647 C C . GLU A 1 83 ? -2.312 4.972 16.583 1.00 96.50 83 GLU A C 1
ATOM 649 O O . GLU A 1 83 ? -2.891 5.236 17.637 1.00 96.50 83 GLU A O 1
ATOM 654 N N . ALA A 1 84 ? -2.896 4.255 15.620 1.00 94.69 84 ALA A N 1
ATOM 655 C CA . ALA A 1 84 ? -4.285 3.812 15.668 1.00 94.69 84 ALA A CA 1
ATOM 656 C C . ALA A 1 84 ? -4.408 2.330 16.066 1.00 94.69 84 ALA A C 1
ATOM 658 O O . ALA A 1 84 ? -4.069 1.435 15.289 1.00 94.69 84 ALA A O 1
ATOM 659 N N . GLU A 1 85 ? -4.978 2.055 17.246 1.00 92.31 85 GLU A N 1
ATOM 660 C CA . GLU A 1 85 ? -5.238 0.687 17.717 1.00 92.31 85 GLU A CA 1
ATOM 661 C C . GLU A 1 85 ? -6.031 -0.128 16.686 1.00 92.31 85 GLU A C 1
ATOM 663 O O . GLU A 1 85 ? -6.909 0.394 16.008 1.00 92.31 85 GLU A O 1
ATOM 668 N N . GLY A 1 86 ? -5.707 -1.417 16.548 1.00 92.88 86 GLY A N 1
ATOM 669 C CA . GLY A 1 86 ? -6.374 -2.302 15.590 1.00 92.88 86 GLY A CA 1
ATOM 670 C C . GLY A 1 86 ? -6.019 -2.019 14.127 1.00 92.88 86 GLY A C 1
ATOM 671 O O . GLY A 1 86 ? -6.714 -2.512 13.238 1.00 92.88 86 GLY A O 1
ATOM 672 N N . THR A 1 87 ? -4.997 -1.206 13.857 1.00 96.94 87 THR A N 1
ATOM 673 C CA . THR A 1 87 ? -4.517 -0.893 12.504 1.00 96.94 87 THR A CA 1
ATOM 674 C C . THR A 1 87 ? -3.197 -1.617 12.258 1.00 96.94 87 THR A C 1
ATOM 676 O O . THR A 1 87 ? -2.371 -1.746 13.160 1.00 96.94 87 THR A O 1
ATOM 679 N N . LEU A 1 88 ? -3.008 -2.144 11.054 1.00 96.94 88 LEU A N 1
ATOM 680 C CA . LEU A 1 88 ? -1.830 -2.904 10.657 1.00 96.94 88 LEU A CA 1
ATOM 681 C C . LE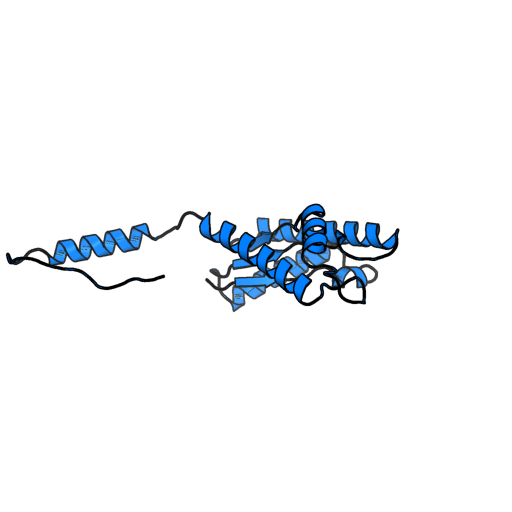U A 1 88 ? -1.219 -2.283 9.409 1.00 96.94 88 LEU A C 1
ATOM 683 O O . LEU A 1 88 ? -1.875 -2.198 8.375 1.00 96.94 88 LEU A O 1
ATOM 687 N N . TYR A 1 89 ? 0.055 -1.924 9.484 1.00 98.19 89 TYR A N 1
ATOM 688 C CA . TYR A 1 89 ? 0.851 -1.634 8.301 1.00 98.19 89 TYR A CA 1
ATOM 689 C C . TYR A 1 89 ? 1.506 -2.916 7.782 1.00 98.19 89 TYR A C 1
ATOM 691 O O . TYR A 1 89 ? 2.029 -3.709 8.565 1.00 98.19 89 TYR A O 1
ATOM 699 N N . ILE A 1 90 ? 1.486 -3.111 6.462 1.00 97.69 90 ILE A N 1
ATOM 700 C CA . ILE A 1 90 ? 2.175 -4.225 5.800 1.00 97.69 90 ILE A CA 1
ATOM 701 C C . ILE A 1 90 ? 3.206 -3.643 4.847 1.00 97.69 90 ILE A C 1
ATOM 703 O O . ILE A 1 90 ? 2.855 -2.972 3.876 1.00 97.69 90 ILE A O 1
ATOM 707 N N . ALA A 1 91 ? 4.479 -3.919 5.120 1.00 96.12 91 ALA A N 1
ATOM 708 C CA . ALA A 1 91 ? 5.567 -3.531 4.238 1.00 96.12 91 ALA A CA 1
ATOM 709 C C . ALA A 1 91 ? 5.433 -4.211 2.867 1.00 96.12 91 ALA A C 1
ATOM 711 O O . ALA A 1 91 ? 4.934 -5.329 2.739 1.00 96.12 91 ALA A O 1
ATOM 712 N N . LYS A 1 92 ? 5.902 -3.528 1.824 1.00 93.00 92 LYS A N 1
ATOM 713 C CA . LYS A 1 92 ? 5.888 -4.054 0.458 1.00 93.00 92 LYS A CA 1
ATOM 714 C C . LYS A 1 92 ? 6.887 -5.209 0.326 1.00 93.00 92 LYS A C 1
ATOM 716 O O . LYS A 1 92 ? 7.919 -5.195 1.001 1.00 93.00 92 LYS A O 1
ATOM 721 N N . PRO A 1 93 ? 6.621 -6.188 -0.553 1.00 91.62 93 PRO A N 1
ATOM 722 C CA . PRO A 1 93 ? 7.563 -7.269 -0.799 1.00 91.62 93 PRO A CA 1
ATOM 723 C C . PRO A 1 93 ? 8.866 -6.727 -1.398 1.00 91.62 93 PRO A C 1
ATOM 725 O O . PRO A 1 93 ? 8.874 -5.743 -2.141 1.00 91.62 93 PRO A O 1
ATOM 728 N N . GLU A 1 94 ? 9.974 -7.404 -1.106 1.00 89.75 94 GLU A N 1
ATOM 729 C CA . GLU A 1 94 ? 11.279 -7.054 -1.664 1.00 89.75 94 GLU A CA 1
ATOM 730 C C . GLU A 1 94 ? 11.278 -7.103 -3.199 1.00 89.75 94 GLU A C 1
ATOM 732 O O . GLU A 1 94 ? 10.610 -7.930 -3.818 1.00 89.75 94 GLU A O 1
ATOM 737 N N . VAL A 1 95 ? 12.128 -6.299 -3.842 1.00 88.25 95 VAL A N 1
ATOM 738 C CA . VAL A 1 95 ? 12.287 -6.316 -5.311 1.00 88.25 95 VAL A CA 1
ATOM 739 C C . VAL A 1 95 ? 12.614 -7.720 -5.834 1.00 88.25 95 VAL A C 1
ATOM 741 O O . VAL A 1 95 ? 12.094 -8.144 -6.868 1.00 88.25 95 VAL A O 1
ATOM 744 N N . ALA A 1 96 ? 13.433 -8.474 -5.097 1.00 88.56 96 ALA A N 1
ATOM 745 C CA . ALA A 1 96 ? 13.791 -9.844 -5.449 1.00 88.56 96 ALA A CA 1
ATOM 746 C C . ALA A 1 96 ? 12.575 -10.788 -5.475 1.00 88.56 96 ALA A C 1
ATOM 748 O O . ALA A 1 96 ? 12.570 -11.757 -6.231 1.00 88.56 96 ALA A O 1
ATOM 749 N N . TRP A 1 97 ? 11.535 -10.513 -4.683 1.00 90.19 97 TRP A N 1
ATOM 750 C CA . TRP A 1 97 ? 10.287 -11.275 -4.702 1.00 90.19 97 TRP A CA 1
ATOM 751 C C . TRP A 1 97 ? 9.577 -11.118 -6.052 1.00 90.19 97 TRP A C 1
ATOM 753 O O . TRP A 1 97 ? 9.298 -12.118 -6.712 1.00 90.19 97 TRP A O 1
ATOM 763 N N . TRP A 1 98 ? 9.418 -9.882 -6.534 1.00 86.25 98 TRP A N 1
ATOM 764 C CA . TRP A 1 98 ? 8.824 -9.606 -7.847 1.00 86.25 98 TRP A CA 1
ATOM 765 C C . TRP A 1 98 ? 9.630 -10.188 -9.004 1.00 86.25 98 TRP A C 1
ATOM 767 O O . TRP A 1 98 ? 9.054 -10.711 -9.956 1.00 86.25 98 TRP A O 1
ATOM 777 N N . GLN A 1 99 ? 10.960 -10.120 -8.931 1.00 88.50 99 GLN A N 1
ATOM 778 C CA . GLN A 1 99 ? 11.837 -10.701 -9.951 1.00 88.50 99 GLN A CA 1
ATOM 779 C C . GLN A 1 99 ? 11.679 -12.222 -10.033 1.00 88.50 99 GLN A C 1
ATOM 781 O O . GLN A 1 99 ? 11.564 -12.765 -11.131 1.00 88.50 99 GLN A O 1
ATOM 786 N N . ARG A 1 100 ? 11.629 -12.906 -8.881 1.00 91.06 100 ARG A N 1
ATOM 787 C CA . ARG A 1 100 ? 11.399 -14.356 -8.830 1.00 91.06 100 ARG A CA 1
ATOM 788 C C . ARG A 1 100 ? 10.043 -14.728 -9.414 1.00 91.06 100 ARG A C 1
ATOM 790 O O . ARG A 1 100 ? 9.972 -15.662 -10.203 1.00 91.06 100 ARG A O 1
ATOM 797 N N . LEU A 1 101 ? 8.989 -13.996 -9.067 1.00 90.69 101 LEU A N 1
ATOM 798 C CA . LEU A 1 101 ? 7.659 -14.288 -9.593 1.00 90.69 101 LEU A CA 1
ATOM 799 C C . LEU A 1 101 ? 7.556 -14.021 -11.091 1.00 90.69 101 LEU A C 1
ATOM 801 O O . LEU A 1 101 ? 7.018 -14.864 -11.797 1.00 90.69 101 LEU A O 1
ATOM 805 N N . ASN A 1 102 ? 8.145 -12.935 -11.602 1.00 88.50 102 ASN A N 1
ATOM 806 C CA . ASN A 1 102 ? 8.180 -12.713 -13.050 1.00 88.50 102 ASN A CA 1
ATOM 807 C C . ASN A 1 102 ? 8.929 -13.841 -13.786 1.00 88.50 102 ASN A C 1
ATOM 809 O O . ASN A 1 102 ? 8.562 -14.210 -14.897 1.00 88.50 102 ASN A O 1
ATOM 813 N N . ALA A 1 103 ? 9.964 -14.427 -13.175 1.00 90.56 103 ALA A N 1
ATOM 814 C CA . ALA A 1 103 ? 10.677 -15.562 -13.764 1.00 90.56 103 ALA A CA 1
ATOM 815 C C . ALA A 1 103 ? 9.841 -16.858 -13.802 1.00 90.56 103 ALA A C 1
ATOM 817 O O . ALA A 1 103 ? 10.084 -17.704 -14.660 1.00 90.56 103 ALA A O 1
ATOM 818 N N . ILE A 1 104 ? 8.883 -17.022 -12.883 1.00 92.62 104 ILE A N 1
ATOM 819 C CA . ILE A 1 104 ? 8.028 -18.217 -12.777 1.00 92.62 104 ILE A CA 1
ATOM 820 C C . ILE A 1 104 ? 6.757 -18.066 -13.622 1.00 92.62 104 ILE A C 1
ATOM 822 O O . ILE A 1 104 ? 6.386 -18.987 -14.344 1.00 92.62 104 ILE A O 1
ATOM 826 N N . PHE A 1 105 ? 6.102 -16.910 -13.527 1.00 89.81 105 PHE A N 1
ATOM 827 C CA . PHE A 1 105 ? 4.767 -16.657 -14.075 1.00 89.81 105 PHE A CA 1
ATOM 828 C C . PHE A 1 105 ? 4.784 -15.802 -15.351 1.00 89.81 105 PHE A C 1
ATOM 830 O O . PHE A 1 105 ? 3.767 -15.684 -16.024 1.00 89.81 105 PHE A O 1
ATOM 837 N N . GLY A 1 106 ? 5.936 -15.239 -15.727 1.00 92.19 106 GLY A N 1
ATOM 838 C CA . GLY A 1 106 ? 6.053 -14.332 -16.867 1.00 92.19 106 GLY A CA 1
ATOM 839 C C . GLY A 1 106 ? 5.784 -12.876 -16.488 1.00 92.19 106 GLY A C 1
ATOM 840 O O . GLY A 1 106 ? 6.017 -12.457 -15.360 1.00 92.19 106 GLY A O 1
ATOM 841 N N . GLU A 1 107 ? 5.347 -12.067 -17.451 1.00 92.44 107 GLU A N 1
ATOM 842 C CA . GLU A 1 107 ? 5.082 -10.644 -17.228 1.00 92.44 107 GLU A CA 1
ATOM 843 C C . GLU A 1 107 ? 3.900 -10.448 -16.271 1.00 92.44 107 GLU A C 1
ATOM 845 O O . GLU A 1 107 ? 2.796 -10.883 -16.570 1.00 92.44 107 GLU A O 1
ATOM 850 N N . LEU A 1 108 ? 4.132 -9.775 -15.139 1.00 93.31 108 LEU A N 1
ATOM 851 C CA . LEU A 1 108 ? 3.115 -9.524 -14.100 1.00 93.31 108 LEU A CA 1
ATOM 852 C C . LEU A 1 108 ? 2.489 -8.124 -14.154 1.00 93.31 108 LEU A C 1
ATOM 854 O O . LEU A 1 108 ? 1.651 -7.772 -13.325 1.00 93.31 108 LEU A O 1
ATOM 858 N N . LEU A 1 109 ? 2.918 -7.301 -15.108 1.00 93.12 109 LEU A N 1
ATOM 859 C CA . LEU A 1 109 ? 2.331 -5.991 -15.357 1.00 93.12 109 LEU A CA 1
ATOM 860 C C . LEU A 1 109 ? 1.401 -6.047 -16.563 1.00 93.12 109 LEU A C 1
ATOM 862 O O . LEU A 1 109 ? 1.552 -6.865 -17.467 1.00 93.12 109 LEU A O 1
ATOM 866 N N . SER A 1 110 ? 0.434 -5.143 -16.574 1.00 94.19 110 SER A N 1
ATOM 867 C CA . SER A 1 110 ? -0.381 -4.875 -17.745 1.00 94.19 110 SER A CA 1
ATOM 868 C C . SER A 1 110 ? 0.448 -4.161 -18.823 1.00 94.19 110 SER A C 1
ATOM 870 O O . SER A 1 110 ? 1.557 -3.674 -18.577 1.00 94.19 110 SER A O 1
ATOM 872 N N . SER A 1 111 ? -0.115 -4.031 -20.026 1.00 93.31 111 SER A N 1
ATOM 873 C CA . SER A 1 111 ? 0.544 -3.367 -21.157 1.00 93.31 111 SER A CA 1
ATOM 874 C C . SER A 1 111 ? 0.911 -1.900 -20.908 1.00 93.31 111 SER A C 1
ATOM 876 O O . SER A 1 111 ? 1.718 -1.346 -21.651 1.00 93.31 111 SER A O 1
ATOM 878 N N . ASP A 1 112 ? 0.330 -1.249 -19.895 1.00 91.44 112 ASP A N 1
ATOM 879 C CA . ASP A 1 112 ? 0.709 0.117 -19.518 1.00 91.44 112 ASP A CA 1
ATOM 880 C C . ASP A 1 112 ? 2.010 0.203 -18.706 1.00 91.44 112 ASP A C 1
ATOM 882 O O . ASP A 1 112 ? 2.535 1.298 -18.501 1.00 91.44 112 ASP A O 1
ATOM 886 N N . GLY A 1 113 ? 2.546 -0.938 -18.263 1.00 90.56 113 GLY A N 1
ATOM 887 C CA . GLY A 1 113 ? 3.785 -1.017 -17.500 1.00 90.56 113 GLY A CA 1
ATOM 888 C C . GLY A 1 113 ? 3.709 -0.403 -16.099 1.00 90.56 113 GLY A C 1
ATOM 889 O O . GLY A 1 113 ? 4.756 -0.178 -15.491 1.00 90.56 113 GLY A O 1
ATOM 890 N N . VAL A 1 114 ? 2.514 -0.120 -15.582 1.00 89.31 114 VAL A N 1
ATOM 891 C CA . VAL A 1 114 ? 2.301 0.491 -14.263 1.00 89.31 114 VAL A CA 1
ATOM 892 C C . VAL A 1 114 ? 1.412 -0.387 -13.398 1.00 89.31 114 VAL A C 1
ATOM 894 O O . VAL A 1 114 ? 1.769 -0.669 -12.257 1.00 89.31 114 VAL A O 1
ATOM 897 N N . HIS A 1 115 ? 0.268 -0.820 -13.920 1.00 91.38 115 HIS A N 1
ATOM 898 C CA . HIS A 1 115 ? -0.662 -1.638 -13.155 1.00 91.38 115 HIS A CA 1
ATOM 899 C C . HIS A 1 115 ? -0.266 -3.112 -13.238 1.00 91.38 115 HIS A C 1
ATOM 901 O O . HIS A 1 115 ? 0.140 -3.565 -14.313 1.00 91.38 115 HIS A O 1
ATOM 907 N N . PRO A 1 116 ? -0.412 -3.880 -12.147 1.00 93.00 116 PRO A N 1
ATOM 908 C CA . PRO A 1 116 ? -0.393 -5.331 -12.229 1.00 93.00 116 PRO A CA 1
ATOM 909 C C . PRO A 1 116 ? -1.436 -5.834 -13.236 1.00 93.00 116 PRO A C 1
ATOM 911 O O . PRO A 1 116 ? -2.486 -5.216 -13.420 1.00 93.00 116 PRO A O 1
ATOM 914 N N . ASN A 1 117 ? -1.146 -6.942 -13.912 1.00 94.50 117 ASN A N 1
ATOM 915 C CA . ASN A 1 117 ? -2.177 -7.693 -14.628 1.00 94.50 117 ASN A CA 1
ATOM 916 C C . ASN A 1 117 ? -2.930 -8.621 -13.654 1.00 94.50 117 ASN A C 1
ATOM 918 O O . ASN A 1 117 ? -2.766 -8.515 -12.439 1.00 94.50 117 ASN A O 1
ATOM 922 N N . GLU A 1 118 ? -3.775 -9.510 -14.178 1.00 95.44 118 GLU A N 1
ATOM 923 C CA . GLU A 1 118 ? -4.556 -10.452 -13.367 1.00 95.44 118 GLU A CA 1
ATOM 924 C C . GLU A 1 118 ? -3.670 -11.291 -12.430 1.00 95.44 118 GLU A C 1
ATOM 926 O O . GLU A 1 118 ? -3.890 -11.284 -11.218 1.00 95.44 118 GLU A O 1
ATOM 931 N N . ASP A 1 119 ? -2.609 -11.904 -12.961 1.00 94.69 119 ASP A N 1
ATOM 932 C CA . ASP A 1 119 ? -1.664 -12.706 -12.176 1.00 94.69 119 ASP A CA 1
ATOM 933 C C . ASP A 1 119 ? -0.903 -11.853 -11.152 1.00 94.69 119 ASP A C 1
ATOM 935 O O . ASP A 1 119 ? -0.723 -12.248 -9.999 1.00 94.69 119 ASP A O 1
ATOM 939 N N . GLY A 1 120 ? -0.482 -10.647 -11.541 1.00 93.81 120 GLY A N 1
ATOM 940 C CA . GLY A 1 120 ? 0.194 -9.711 -10.646 1.00 93.81 120 GLY A CA 1
ATOM 941 C C . GLY A 1 120 ? -0.685 -9.279 -9.468 1.00 93.81 120 GLY A C 1
ATOM 942 O O . GLY A 1 120 ? -0.199 -9.206 -8.336 1.00 93.81 120 GLY A O 1
ATOM 943 N N . TYR A 1 121 ? -1.976 -9.028 -9.707 1.00 94.62 121 TYR A N 1
ATOM 944 C CA . TYR A 1 121 ? -2.938 -8.740 -8.642 1.00 94.62 121 TYR A CA 1
ATOM 945 C C . TYR A 1 121 ? -3.193 -9.956 -7.754 1.00 94.62 121 TYR A C 1
ATOM 947 O O . TYR A 1 121 ? -3.217 -9.794 -6.534 1.00 94.62 121 TYR A O 1
ATOM 955 N N . ALA A 1 122 ? -3.344 -11.151 -8.332 1.00 95.69 122 ALA A N 1
ATOM 956 C CA . ALA A 1 122 ? -3.550 -12.383 -7.574 1.00 95.69 122 ALA A CA 1
ATOM 957 C C . ALA A 1 122 ? -2.376 -12.654 -6.620 1.00 95.69 122 ALA A C 1
ATOM 959 O O . ALA A 1 122 ? -2.572 -12.788 -5.415 1.00 95.69 122 ALA A O 1
ATOM 960 N N . LEU A 1 123 ? -1.142 -12.606 -7.130 1.00 95.12 123 LEU A N 1
ATOM 961 C CA . LEU A 1 123 ? 0.068 -12.853 -6.341 1.00 95.12 123 LEU A CA 1
ATOM 962 C C . LEU A 1 123 ? 0.283 -11.802 -5.245 1.00 95.12 123 LEU A C 1
ATOM 964 O O . LEU A 1 123 ? 0.723 -12.131 -4.141 1.00 95.12 123 LEU A O 1
ATOM 968 N N . PHE A 1 124 ? -0.018 -10.530 -5.521 1.00 94.25 124 PHE A N 1
ATOM 969 C CA . PHE A 1 124 ? 0.035 -9.496 -4.487 1.00 94.25 124 PHE A CA 1
ATOM 970 C C . PHE A 1 124 ? -1.062 -9.684 -3.435 1.00 94.25 124 PHE A C 1
ATOM 972 O O . PHE A 1 124 ? -0.810 -9.488 -2.247 1.00 94.25 124 PHE A O 1
ATOM 979 N N . GLY A 1 125 ? -2.256 -10.105 -3.856 1.00 95.38 125 GLY A N 1
ATOM 980 C CA . GLY A 1 125 ? -3.345 -10.490 -2.964 1.00 95.38 125 GLY A CA 1
ATOM 981 C C . GLY A 1 125 ? -2.934 -11.614 -2.016 1.00 95.38 125 GLY A C 1
ATOM 982 O O . GLY A 1 125 ? -3.107 -11.470 -0.807 1.00 95.38 125 GLY A O 1
ATOM 983 N N . ASP A 1 126 ? -2.306 -12.668 -2.536 1.00 95.75 126 ASP A N 1
ATOM 984 C CA . ASP A 1 126 ? -1.793 -13.789 -1.740 1.00 95.75 126 ASP A CA 1
ATOM 985 C C . ASP A 1 126 ? -0.723 -13.339 -0.738 1.00 95.75 126 ASP A C 1
ATOM 987 O O . ASP A 1 126 ? -0.756 -13.726 0.431 1.00 95.75 126 ASP A O 1
ATOM 991 N N . PHE A 1 127 ? 0.198 -12.465 -1.160 1.00 95.31 127 PHE A N 1
ATOM 992 C CA . PHE A 1 127 ? 1.190 -11.867 -0.264 1.00 95.31 127 PHE A CA 1
ATOM 993 C C . PHE A 1 127 ? 0.534 -11.109 0.899 1.00 95.31 127 PHE A C 1
ATOM 995 O O . PHE A 1 127 ? 0.934 -11.279 2.056 1.00 95.31 127 PHE A O 1
ATOM 1002 N N . LEU A 1 128 ? -0.478 -10.284 0.610 1.00 96.06 128 LEU A N 1
ATOM 1003 C CA . LEU A 1 128 ? -1.206 -9.543 1.638 1.00 96.06 128 LEU A CA 1
ATOM 1004 C C . LEU A 1 128 ? -1.981 -10.488 2.556 1.00 96.06 128 LEU A C 1
ATOM 1006 O O . LEU A 1 128 ? -1.900 -10.344 3.773 1.00 96.06 128 LEU A O 1
ATOM 1010 N N . ALA A 1 129 ? -2.689 -11.469 1.997 1.00 95.50 129 ALA A N 1
ATOM 1011 C CA . ALA A 1 129 ? -3.455 -12.447 2.760 1.00 95.50 129 ALA A CA 1
ATOM 1012 C C . ALA A 1 129 ? -2.561 -13.224 3.734 1.00 95.50 129 ALA A C 1
ATOM 1014 O O . ALA A 1 129 ? -2.888 -13.312 4.918 1.00 95.50 129 ALA A O 1
ATOM 1015 N N . GLN A 1 130 ? -1.404 -13.707 3.270 1.00 95.31 130 GLN A N 1
ATOM 1016 C CA . GLN A 1 130 ? -0.438 -14.402 4.119 1.00 95.31 130 GLN A CA 1
ATOM 1017 C C . GLN A 1 130 ? 0.099 -13.490 5.229 1.00 95.31 130 GLN A C 1
ATOM 1019 O O . GLN A 1 130 ? 0.093 -13.870 6.397 1.00 95.31 130 GLN A O 1
ATOM 1024 N N . SER A 1 131 ? 0.485 -12.259 4.886 1.00 95.38 131 SER A N 1
ATOM 1025 C CA . SER A 1 131 ? 1.002 -11.284 5.857 1.00 95.38 131 SER A CA 1
ATOM 1026 C C . SER A 1 131 ? -0.030 -10.937 6.940 1.00 95.38 131 SER A C 1
ATOM 1028 O O . SER A 1 131 ? 0.305 -10.804 8.118 1.00 95.38 131 SER A O 1
ATOM 1030 N N . ILE A 1 132 ? -1.306 -10.814 6.560 1.00 94.69 132 ILE A N 1
ATOM 1031 C CA . ILE A 1 132 ? -2.413 -10.577 7.496 1.00 94.69 132 ILE A CA 1
ATOM 1032 C C . ILE A 1 132 ? -2.631 -11.805 8.382 1.00 94.69 132 ILE A C 1
ATOM 1034 O O . ILE A 1 132 ? -2.788 -11.656 9.595 1.00 94.69 132 ILE A O 1
ATOM 1038 N N . ALA A 1 133 ? -2.631 -13.008 7.803 1.00 93.19 133 ALA A N 1
ATOM 1039 C CA . ALA A 1 133 ? -2.809 -14.250 8.547 1.00 93.19 133 ALA A CA 1
ATOM 1040 C C . ALA A 1 133 ? -1.718 -14.425 9.613 1.00 93.19 133 ALA A C 1
ATOM 1042 O O . ALA A 1 133 ? -2.041 -14.671 10.775 1.00 93.19 133 ALA A O 1
ATOM 1043 N N . ASP A 1 134 ? -0.452 -14.205 9.256 1.00 92.06 134 ASP A N 1
ATOM 1044 C CA . ASP A 1 134 ? 0.682 -14.293 10.182 1.00 92.06 134 ASP A CA 1
ATOM 1045 C C . ASP A 1 134 ? 0.537 -13.301 11.350 1.00 92.06 134 ASP A C 1
ATOM 1047 O O . ASP A 1 134 ? 0.774 -13.640 12.516 1.00 92.06 134 ASP A O 1
ATOM 1051 N N . HIS A 1 135 ? 0.069 -12.079 11.073 1.00 89.06 135 HIS A N 1
ATOM 1052 C CA . HIS A 1 135 ? -0.201 -11.078 12.109 1.00 89.06 135 HIS A CA 1
ATOM 1053 C C . HIS A 1 135 ? -1.358 -11.475 13.031 1.00 89.06 135 HIS A C 1
ATOM 1055 O O . HIS A 1 135 ? -1.269 -11.331 14.250 1.00 89.06 135 HIS A O 1
ATOM 1061 N N . VAL A 1 136 ? -2.459 -11.980 12.477 1.00 88.56 136 VAL A N 1
ATOM 1062 C CA . VAL A 1 136 ? -3.629 -12.380 13.273 1.00 88.56 136 VAL A CA 1
ATOM 1063 C C . VAL A 1 136 ? -3.314 -13.604 14.135 1.00 88.56 136 VAL A C 1
ATOM 1065 O O . VAL A 1 136 ? -3.702 -13.640 15.303 1.00 88.56 136 VAL A O 1
ATOM 1068 N N . LEU A 1 137 ? -2.587 -14.584 13.593 1.00 85.12 137 LEU A N 1
ATOM 1069 C CA . LEU A 1 137 ? -2.232 -15.822 14.292 1.00 85.12 137 LEU A CA 1
ATOM 1070 C C . LEU A 1 137 ? -1.150 -15.626 15.362 1.00 85.12 137 LEU A C 1
ATOM 1072 O O . LEU A 1 137 ? -1.132 -16.368 16.343 1.00 85.12 137 LEU A O 1
ATOM 1076 N N . SER A 1 138 ? -0.270 -14.632 15.212 1.00 82.62 138 SER A N 1
ATOM 1077 C CA . SER A 1 138 ? 0.770 -14.319 16.205 1.00 82.62 138 SER A CA 1
ATOM 1078 C C . SER A 1 138 ? 0.256 -13.548 17.426 1.00 82.62 138 SER A C 1
ATOM 1080 O O . SER A 1 138 ? 0.956 -13.458 18.438 1.00 82.62 138 SER A O 1
ATOM 1082 N N . ARG A 1 139 ? -0.972 -13.012 17.386 1.00 69.62 139 ARG A N 1
ATOM 1083 C CA . ARG A 1 139 ? -1.569 -12.341 18.545 1.00 69.62 139 ARG A CA 1
ATOM 1084 C C . ARG A 1 139 ? -1.944 -13.36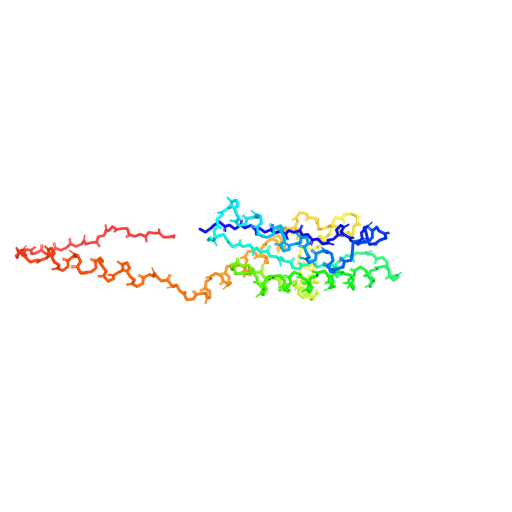6 19.623 1.00 69.62 139 ARG A C 1
ATOM 1086 O O . ARG A 1 139 ? -2.705 -14.294 19.339 1.00 69.62 139 ARG A O 1
ATOM 1093 N N . PRO A 1 140 ? -1.495 -13.194 20.884 1.00 60.94 140 PRO A N 1
ATOM 1094 C CA . PRO A 1 140 ? -1.998 -14.008 21.980 1.00 60.94 140 PRO A CA 1
ATOM 1095 C C . PRO A 1 140 ? -3.510 -13.802 22.071 1.00 60.94 140 PRO A C 1
ATOM 1097 O O . PRO A 1 140 ? -3.987 -12.666 22.145 1.00 60.94 140 PRO A O 1
ATOM 1100 N N . ARG A 1 141 ? -4.267 -14.902 22.029 1.00 55.25 141 ARG A N 1
ATOM 1101 C CA . ARG A 1 141 ? -5.729 -14.881 22.106 1.00 55.25 141 ARG A CA 1
ATOM 1102 C C . ARG A 1 141 ? -6.151 -14.370 23.486 1.00 55.25 141 ARG A C 1
ATOM 1104 O O . ARG A 1 141 ? -6.340 -15.153 24.412 1.00 55.25 141 ARG A O 1
ATOM 1111 N N . LYS A 1 142 ? -6.296 -13.052 23.642 1.00 50.03 142 LYS A N 1
ATOM 1112 C CA . LYS A 1 142 ? -6.970 -12.469 24.805 1.00 50.03 142 LYS A CA 1
ATOM 1113 C C . LYS A 1 142 ? -8.406 -13.009 24.789 1.00 50.03 142 LYS A C 1
ATOM 1115 O O . LYS A 1 142 ? -9.158 -12.677 23.883 1.00 50.03 142 LYS A O 1
ATOM 1120 N N . ASN A 1 143 ? -8.758 -13.844 25.770 1.00 42.78 143 ASN A N 1
ATOM 1121 C CA . ASN A 1 143 ? -10.113 -14.351 26.060 1.00 42.78 143 ASN A CA 1
ATOM 1122 C C . ASN A 1 143 ? -10.588 -15.666 25.410 1.00 42.78 143 ASN A C 1
ATOM 1124 O O . ASN A 1 143 ? -11.788 -15.819 25.197 1.00 42.78 143 ASN A O 1
ATOM 1128 N N . LEU A 1 144 ? -9.723 -16.663 25.198 1.00 46.75 144 LEU A N 1
ATOM 1129 C CA . LEU A 1 144 ? -10.220 -18.054 25.113 1.00 46.75 144 LEU A CA 1
ATOM 1130 C C . LEU A 1 144 ? -10.194 -18.794 26.461 1.00 46.75 144 LEU A C 1
ATOM 1132 O O . LEU A 1 144 ? -11.025 -19.671 26.680 1.00 46.75 144 LEU A O 1
ATOM 1136 N N . ASP A 1 145 ? -9.377 -18.352 27.419 1.00 41.25 145 ASP A N 1
ATOM 1137 C CA . ASP A 1 145 ? -9.303 -18.986 28.747 1.00 41.25 145 ASP A CA 1
ATOM 1138 C C . ASP A 1 145 ? -10.509 -18.6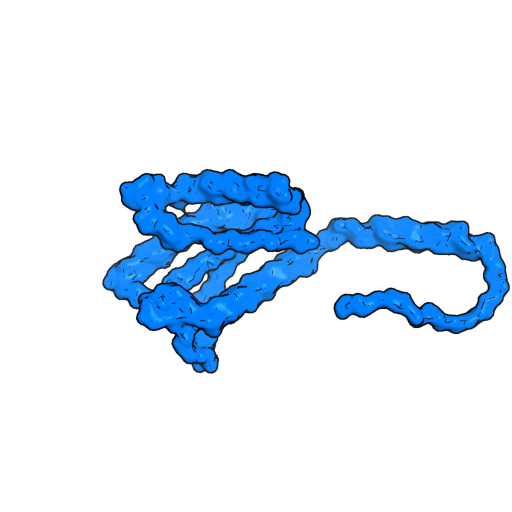81 29.657 1.00 41.25 145 ASP A C 1
ATOM 1140 O O . ASP A 1 145 ? -10.823 -19.459 30.557 1.00 41.25 145 ASP A O 1
ATOM 1144 N N . VAL A 1 146 ? -11.254 -17.596 29.406 1.00 46.41 146 VAL A N 1
ATOM 1145 C CA . VAL A 1 146 ? -12.436 -17.239 30.222 1.00 46.41 146 VAL A CA 1
ATOM 1146 C C . VAL A 1 146 ? -13.665 -18.084 29.852 1.00 46.41 146 VAL A C 1
ATOM 1148 O O . VAL A 1 146 ? -14.508 -18.370 30.704 1.00 46.41 146 VAL A O 1
ATOM 1151 N N . VAL A 1 147 ? -13.752 -18.547 28.601 1.00 44.03 147 VAL A N 1
ATOM 1152 C CA . VAL A 1 147 ? -14.881 -19.369 28.132 1.00 44.03 147 VAL A CA 1
ATOM 1153 C C . VAL A 1 147 ? -14.688 -20.842 28.510 1.00 44.03 147 VAL A C 1
ATOM 1155 O O . VAL A 1 147 ? -15.658 -21.511 28.859 1.00 44.03 147 VAL A O 1
ATOM 1158 N N . PHE A 1 148 ? -13.448 -21.344 28.544 1.00 37.94 148 PHE A N 1
ATOM 1159 C CA . PHE A 1 148 ? -13.189 -22.722 28.975 1.00 37.94 148 PHE A CA 1
ATOM 1160 C C . PHE A 1 148 ? -13.249 -22.909 30.497 1.00 37.94 148 PHE A C 1
ATOM 1162 O O . PHE A 1 148 ? -13.739 -23.944 30.938 1.00 37.94 148 PHE A O 1
ATOM 1169 N N . SER A 1 149 ? -12.856 -21.920 31.311 1.00 42.75 149 SER A N 1
ATOM 1170 C CA . SER A 1 149 ? -13.031 -22.006 32.774 1.00 42.75 149 SER A CA 1
ATOM 1171 C C . SER A 1 149 ? -14.513 -22.049 33.165 1.00 42.75 149 SER A C 1
ATOM 1173 O O . SER A 1 149 ? -14.925 -22.930 33.913 1.00 42.75 149 SER A O 1
ATOM 1175 N N . T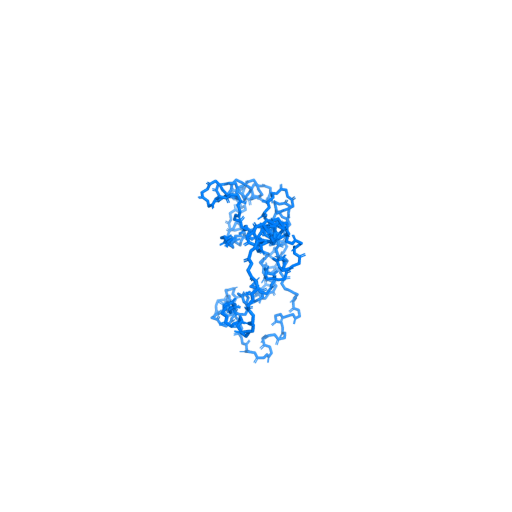HR A 1 150 ? -15.345 -21.175 32.593 1.00 48.47 150 THR A N 1
ATOM 1176 C CA . THR A 1 150 ? -16.779 -21.135 32.926 1.00 48.47 150 THR A CA 1
ATOM 1177 C C . THR A 1 150 ? -17.558 -22.338 32.387 1.00 48.47 150 THR A C 1
ATOM 1179 O O . THR A 1 150 ? -18.507 -22.783 33.033 1.00 48.47 150 THR A O 1
ATOM 1182 N N . ALA A 1 151 ? -17.149 -22.918 31.253 1.00 42.53 151 ALA A N 1
ATOM 1183 C CA . ALA A 1 151 ? -17.754 -24.140 30.722 1.00 42.53 151 ALA A CA 1
ATOM 1184 C C . ALA A 1 151 ? -17.353 -25.400 31.514 1.00 42.53 151 ALA A C 1
ATOM 1186 O O . ALA A 1 151 ? -18.205 -26.251 31.765 1.00 42.53 151 ALA A O 1
ATOM 1187 N N . VAL A 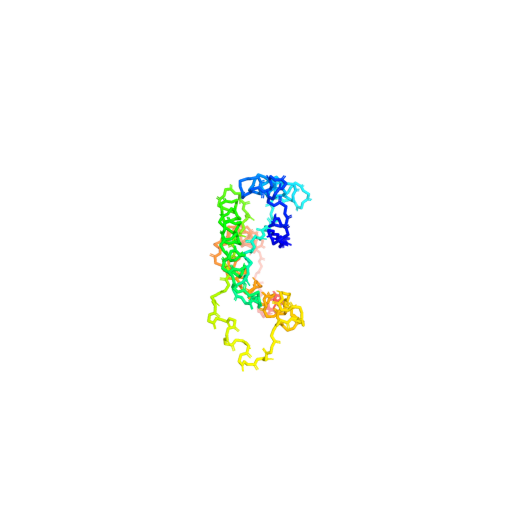1 152 ? -16.094 -25.513 31.956 1.00 46.78 152 VAL A N 1
ATOM 1188 C CA . VAL A 1 152 ? -15.631 -26.646 32.780 1.00 46.78 152 VAL A CA 1
ATOM 1189 C C . VAL A 1 152 ? -16.243 -26.590 34.184 1.00 46.78 152 VAL A C 1
ATOM 1191 O O . VAL A 1 152 ? -16.719 -27.615 34.676 1.00 46.78 152 VAL A O 1
ATOM 1194 N N . ASP A 1 153 ? -16.367 -25.399 34.777 1.00 44.84 153 ASP A N 1
ATOM 1195 C CA . ASP A 1 153 ? -17.020 -25.221 36.080 1.00 44.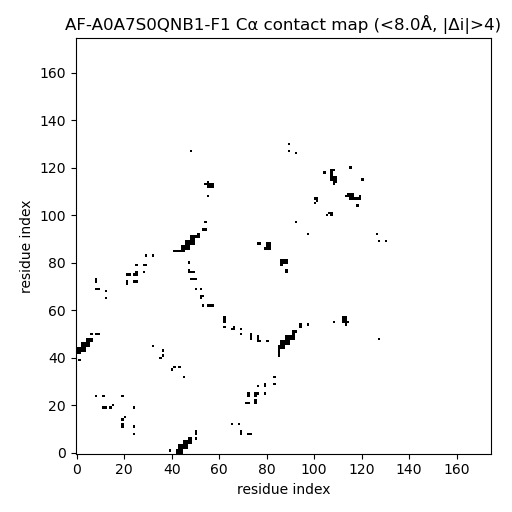84 153 ASP A CA 1
ATOM 1196 C C . ASP A 1 153 ? -18.539 -25.487 36.009 1.00 44.84 153 ASP A C 1
ATOM 1198 O O . ASP A 1 153 ? -19.118 -26.070 36.928 1.00 44.84 153 ASP A O 1
ATOM 1202 N N . ALA A 1 154 ? -19.202 -25.143 34.896 1.00 47.00 154 ALA A N 1
ATOM 1203 C CA . ALA A 1 154 ? -20.627 -25.425 34.691 1.00 47.00 154 ALA A CA 1
ATOM 1204 C C . ALA A 1 154 ? -20.927 -26.916 34.442 1.00 47.00 154 ALA A C 1
ATOM 1206 O O . ALA A 1 154 ? -22.005 -27.395 34.807 1.00 47.00 154 ALA A O 1
ATOM 1207 N N . VAL A 1 155 ? -19.987 -27.662 33.853 1.00 46.91 155 VAL A N 1
ATOM 1208 C CA . VAL A 1 155 ? -20.093 -29.120 33.679 1.00 46.91 155 VAL A CA 1
ATOM 1209 C C . VAL A 1 155 ? -19.773 -29.847 34.990 1.00 46.91 155 VAL A C 1
ATOM 1211 O O . VAL A 1 155 ? -20.497 -30.773 35.355 1.00 46.91 155 VAL A O 1
ATOM 1214 N N . GLN A 1 156 ? -18.795 -29.385 35.776 1.00 46.88 156 GLN A N 1
ATOM 1215 C CA . GLN A 1 156 ? -18.510 -29.956 37.100 1.00 46.88 156 GLN A CA 1
ATOM 1216 C C . GLN A 1 156 ? -19.612 -29.674 38.133 1.00 46.88 156 GLN A C 1
ATOM 1218 O O . GLN A 1 156 ? -19.891 -30.535 38.965 1.00 46.88 156 GLN A O 1
ATOM 1223 N N . GLN A 1 157 ? -20.316 -28.540 38.049 1.00 46.88 157 GLN A N 1
ATOM 1224 C CA . GLN A 1 157 ? -21.482 -28.271 38.905 1.00 46.88 157 GLN A CA 1
ATOM 1225 C C . GLN A 1 157 ? -22.758 -29.021 38.480 1.00 46.88 157 GLN A C 1
ATOM 1227 O O . GLN A 1 157 ? -23.691 -29.123 39.275 1.00 46.88 157 GLN A O 1
ATOM 1232 N N . ARG A 1 158 ? -22.810 -29.584 37.263 1.00 46.78 158 ARG A N 1
ATOM 1233 C CA . ARG A 1 158 ? -23.914 -30.449 36.800 1.00 46.78 158 ARG A CA 1
ATOM 1234 C C . ARG A 1 158 ? -23.614 -31.950 36.883 1.00 46.78 158 ARG A C 1
ATOM 1236 O O . ARG A 1 158 ? -24.546 -32.738 36.783 1.00 46.78 158 ARG A O 1
ATOM 1243 N N . GLY A 1 159 ? -22.360 -32.345 37.114 1.00 41.38 159 GLY A N 1
ATOM 1244 C CA . GLY A 1 159 ? -21.928 -33.745 37.241 1.00 41.38 159 GLY A CA 1
ATOM 1245 C C . GLY A 1 159 ? -22.096 -34.367 38.634 1.00 41.38 159 GLY A C 1
ATOM 1246 O O . GLY A 1 159 ? -21.682 -35.499 38.856 1.00 41.38 159 GLY A O 1
ATOM 1247 N N . GLY A 1 160 ? -22.699 -33.658 39.589 1.00 44.53 160 GLY A N 1
ATOM 1248 C CA . GLY A 1 160 ? -22.987 -34.173 40.928 1.00 44.53 160 GLY A CA 1
ATOM 1249 C C . GLY A 1 160 ? -24.285 -34.979 41.014 1.00 44.53 160 GLY A C 1
ATOM 1250 O O . GLY A 1 160 ? -25.128 -34.633 41.834 1.00 44.53 160 GLY A O 1
ATOM 1251 N N . CYS A 1 161 ? -24.479 -36.000 40.171 1.00 43.16 161 CYS A N 1
ATOM 1252 C CA . CYS A 1 161 ? -25.423 -37.104 40.411 1.00 43.16 161 CYS A CA 1
ATOM 1253 C C . CYS A 1 161 ? -25.341 -38.167 39.305 1.00 43.16 161 CYS A C 1
ATOM 1255 O O . CYS A 1 161 ? -25.676 -37.877 38.161 1.00 43.16 161 CYS A O 1
ATOM 1257 N N . GLY A 1 162 ? -25.037 -39.409 39.691 1.00 39.44 162 GLY A N 1
ATOM 1258 C CA . GLY A 1 162 ? -25.492 -40.606 38.982 1.00 39.44 162 GLY A CA 1
ATOM 1259 C C . GLY A 1 162 ? -24.397 -41.427 38.311 1.00 39.44 162 GLY A C 1
ATOM 1260 O O . GLY A 1 162 ? -23.936 -41.088 37.229 1.00 39.44 162 GLY A O 1
ATOM 1261 N N . ASP A 1 163 ? -24.046 -42.534 38.959 1.00 46.34 163 ASP A N 1
ATOM 1262 C CA . ASP A 1 163 ? -23.295 -43.660 38.409 1.00 46.34 163 ASP A CA 1
ATOM 1263 C C . ASP A 1 163 ? -23.943 -44.209 37.120 1.00 46.34 163 ASP A C 1
ATOM 1265 O O . ASP A 1 163 ? -25.164 -44.380 37.073 1.00 46.34 163 ASP A O 1
ATOM 1269 N N . GLY A 1 164 ? -23.137 -44.549 36.107 1.00 39.03 164 GLY A N 1
ATOM 1270 C CA . GLY A 1 164 ? -23.601 -45.327 34.951 1.00 39.03 164 GLY A CA 1
ATOM 1271 C C . GLY A 1 164 ? -22.773 -45.159 33.674 1.00 39.03 164 GLY A C 1
ATOM 1272 O O . GLY A 1 164 ? -23.043 -44.262 32.890 1.00 39.03 164 GLY A O 1
ATOM 1273 N N . GLU A 1 165 ? -21.775 -46.032 33.524 1.00 39.22 165 GLU A N 1
ATOM 1274 C CA . GLU A 1 165 ? -21.294 -46.703 32.297 1.00 39.22 165 GLU A CA 1
ATOM 1275 C C . GLU A 1 165 ? -21.310 -45.962 30.933 1.00 39.22 165 GLU A C 1
ATOM 1277 O O . GLU A 1 165 ? -22.348 -45.737 30.322 1.00 39.22 165 GLU A O 1
ATOM 1282 N N . ASP A 1 166 ? -20.084 -45.712 30.458 1.00 39.28 166 ASP A N 1
ATOM 1283 C CA . ASP A 1 166 ? -19.520 -46.004 29.131 1.00 39.28 166 ASP A CA 1
ATOM 1284 C C . ASP A 1 166 ? -20.101 -45.445 27.805 1.00 39.28 166 ASP A C 1
ATOM 1286 O O . ASP A 1 166 ? -21.234 -45.664 27.392 1.00 39.28 166 ASP A O 1
ATOM 1290 N N . GLU A 1 167 ? -19.134 -44.866 27.077 1.00 37.91 167 GLU A N 1
ATOM 1291 C CA . GLU A 1 167 ? -18.950 -44.769 25.622 1.00 37.91 167 GLU A CA 1
ATOM 1292 C C . GLU A 1 167 ? -19.484 -43.559 24.818 1.00 37.91 167 GLU A C 1
ATOM 1294 O O . GLU A 1 167 ? -20.658 -43.398 24.500 1.00 37.91 167 GLU A O 1
ATOM 1299 N N . ALA A 1 168 ? -18.475 -42.802 24.356 1.00 34.97 168 ALA A N 1
ATOM 1300 C CA . ALA A 1 168 ? -18.362 -42.072 23.092 1.00 34.97 168 ALA A CA 1
ATOM 1301 C C . ALA A 1 168 ? -19.070 -40.710 22.953 1.00 34.97 168 ALA A C 1
ATOM 1303 O O . ALA A 1 168 ? -20.070 -40.537 22.258 1.00 34.97 168 ALA A O 1
ATOM 1304 N N . CYS A 1 169 ? -18.398 -39.691 23.499 1.00 32.19 169 CYS A N 1
ATOM 1305 C CA . CYS A 1 169 ? -18.374 -38.343 22.936 1.00 32.19 169 CYS A CA 1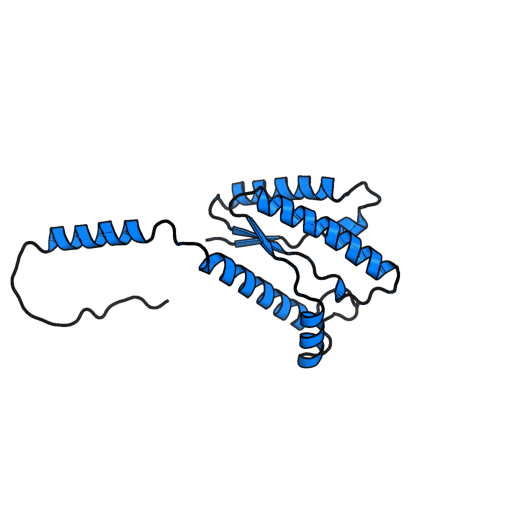
ATOM 1306 C C . CYS A 1 169 ? -17.746 -38.363 21.532 1.00 32.19 169 CYS A C 1
ATOM 1308 O O . CYS A 1 169 ? -16.532 -38.239 21.406 1.00 32.19 169 CYS A O 1
ATOM 1310 N N . ASP A 1 170 ? -18.569 -38.452 20.492 1.00 36.00 170 ASP A N 1
ATOM 1311 C CA . ASP A 1 170 ? -18.197 -38.046 19.135 1.00 36.00 170 ASP A CA 1
ATOM 1312 C C . ASP A 1 170 ? -19.246 -37.060 18.615 1.00 36.00 170 ASP A C 1
ATOM 1314 O O . ASP A 1 170 ? -20.238 -37.426 17.985 1.00 36.00 170 ASP A O 1
ATOM 1318 N N . ALA A 1 171 ? -19.043 -35.776 18.913 1.00 33.88 171 ALA A N 1
ATOM 1319 C CA . ALA A 1 171 ? -19.671 -34.691 18.172 1.00 33.88 171 ALA A CA 1
ATOM 1320 C C . ALA A 1 171 ? -18.900 -33.375 18.343 1.00 33.88 171 ALA A C 1
ATOM 1322 O O . ALA A 1 171 ? -18.808 -32.833 19.440 1.00 33.88 171 ALA A O 1
ATOM 1323 N N . ALA A 1 172 ? -18.487 -32.844 17.189 1.00 31.45 172 ALA A N 1
ATOM 1324 C CA . ALA A 1 172 ? -18.228 -31.436 16.891 1.00 31.45 172 ALA A CA 1
ATOM 1325 C C . ALA A 1 172 ? -16.944 -30.820 17.483 1.00 31.45 172 ALA A C 1
ATOM 1327 O O . ALA A 1 172 ? -16.827 -30.572 18.675 1.00 31.45 172 ALA A O 1
ATOM 1328 N N . PHE A 1 173 ? -15.979 -30.469 16.633 1.00 28.83 173 PHE A N 1
ATOM 1329 C CA . PHE A 1 173 ? -15.993 -29.253 15.813 1.00 28.83 173 PHE A CA 1
ATOM 1330 C C . PHE A 1 173 ? -14.867 -29.330 14.764 1.00 28.83 173 PHE A C 1
ATOM 1332 O O . PHE A 1 173 ? -13.689 -29.398 15.104 1.00 28.83 173 PHE A O 1
ATOM 1339 N N . LEU A 1 174 ? -15.258 -29.339 13.488 1.00 28.75 174 LEU A N 1
ATOM 1340 C CA . LEU A 1 174 ? -14.391 -29.077 12.338 1.00 28.75 174 LEU A CA 1
ATOM 1341 C C . LEU A 1 174 ? -14.232 -27.557 12.184 1.00 28.75 174 LEU A C 1
ATOM 1343 O O . LEU A 1 174 ? -15.223 -26.828 12.283 1.00 28.75 174 LEU A O 1
ATOM 1347 N N . VAL A 1 175 ? -12.996 -27.120 11.940 1.00 37.19 175 VAL A N 1
ATOM 1348 C CA . VAL A 1 175 ? -12.628 -25.813 11.369 1.00 37.19 175 VAL A CA 1
A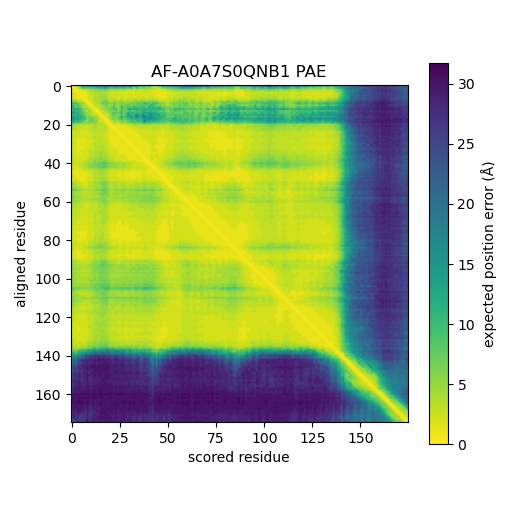TOM 1349 C C . VAL A 1 175 ? -12.236 -26.050 9.920 1.00 37.19 175 VAL A C 1
ATOM 1351 O O . VAL A 1 175 ? -11.531 -27.059 9.688 1.00 37.19 175 VAL A O 1
#

Sequence (175 aa):
VDLCVLLCGLNDFKRLWKGRTAEVFRQDLAEAVAEIREILGPETLVVLPALPMESTRFPEPLRSFAIMLSDAFDREKEAVAAEAEGTLYIAKPEVAWWQRLNAIFGELLSSDGVHPNEDGYALFGDFLAQSIADHVLSRPRKNLDVVFSTAVDAVQQRGGCGDGEDEACDAAFLV

Foldseek 3Di:
DAEAEDDDQLCLVVCVVVVSALVVLLVVVLVVVVVCCVVVHDQYQYEYEQDPLVQFPDDPPVSVVSVVSSVSNLVSLVVSQVVDPNYYYHYDDDPVVVVVCCVVPNDQCDPNRGHGDPVVVVVVVVVVVVRVVVVVVPDDPPPPVVVVVVVVVVVVVVPPDDDDDDDDDDDDDDD

pLDDT: mean 81.36, std 21.0, range [28.75, 98.25]